Protein AF-A0A2M9P972-F1 (afdb_monomer_lite)

Structure (mmCIF, N/CA/C/O backbone):
data_AF-A0A2M9P972-F1
#
_entry.id   AF-A0A2M9P972-F1
#
loop_
_atom_site.group_PDB
_atom_site.id
_atom_site.type_symbol
_atom_site.label_atom_id
_atom_site.label_alt_id
_atom_site.label_comp_id
_atom_site.label_asym_id
_atom_site.label_entity_id
_atom_site.label_seq_id
_atom_site.pdbx_PDB_ins_code
_atom_site.Cartn_x
_atom_site.Cartn_y
_atom_site.Cartn_z
_atom_site.occupancy
_atom_site.B_iso_or_equiv
_atom_site.auth_seq_id
_atom_site.auth_comp_id
_atom_site.auth_asym_id
_atom_site.auth_atom_id
_atom_site.pdbx_PDB_model_num
ATOM 1 N N . MET A 1 1 ? -13.988 17.524 11.524 1.00 68.38 1 MET A N 1
ATOM 2 C CA . MET A 1 1 ? -14.849 16.321 11.531 1.00 68.38 1 MET A CA 1
ATOM 3 C C . MET A 1 1 ? -15.858 16.486 12.655 1.00 68.38 1 MET A C 1
ATOM 5 O O . MET A 1 1 ? -15.428 16.604 13.796 1.00 68.38 1 MET A O 1
ATOM 9 N N . GLU A 1 2 ? -17.154 16.550 12.343 1.00 83.62 2 GLU A N 1
ATOM 10 C CA . GLU A 1 2 ? -18.229 16.842 13.314 1.00 83.62 2 GLU A CA 1
ATOM 11 C C . GLU A 1 2 ? -18.239 15.893 14.522 1.00 83.62 2 GLU A C 1
ATOM 13 O O . GLU A 1 2 ? -18.356 16.351 15.655 1.00 83.62 2 GLU A O 1
ATOM 18 N N . ALA A 1 3 ? -17.962 14.600 14.313 1.00 83.81 3 ALA A N 1
ATOM 19 C CA . ALA A 1 3 ? -17.876 13.617 15.396 1.00 83.81 3 ALA A CA 1
ATOM 20 C C . ALA A 1 3 ? -16.880 14.015 16.505 1.00 83.81 3 ALA A C 1
ATOM 22 O O . ALA A 1 3 ? -17.178 13.866 17.687 1.00 83.81 3 ALA A O 1
ATOM 23 N N . ARG A 1 4 ? -15.725 14.604 16.153 1.00 82.00 4 ARG A N 1
ATOM 24 C CA . ARG A 1 4 ? -14.753 15.105 17.147 1.00 82.00 4 ARG A CA 1
ATOM 25 C C . ARG A 1 4 ? -15.303 16.276 17.961 1.00 82.00 4 ARG A C 1
ATOM 27 O O . ARG A 1 4 ? -14.973 16.397 19.135 1.00 82.00 4 ARG A O 1
ATOM 34 N N . ARG A 1 5 ? -16.141 17.122 17.352 1.00 86.94 5 ARG A N 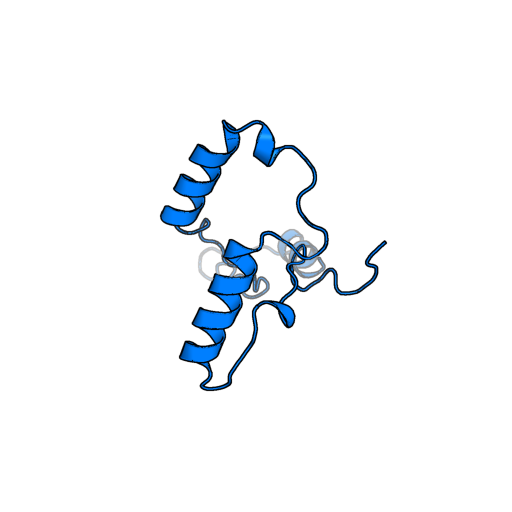1
ATOM 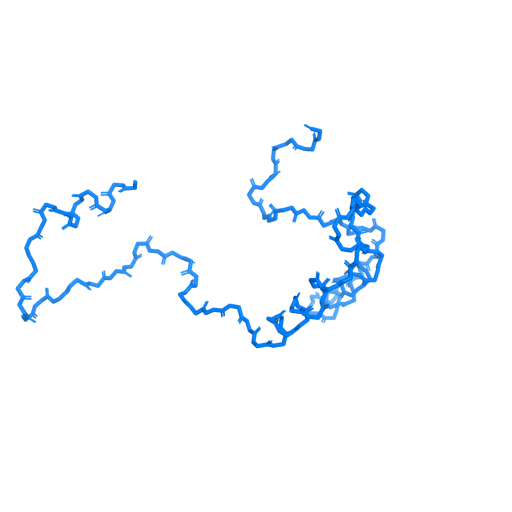35 C CA . ARG A 1 5 ? -16.786 18.260 18.020 1.00 86.94 5 ARG A CA 1
ATOM 36 C C . ARG A 1 5 ? -17.806 17.785 19.057 1.00 86.94 5 ARG A C 1
ATOM 38 O O . ARG A 1 5 ? -17.844 18.332 20.151 1.00 86.94 5 ARG A O 1
ATOM 45 N N . TRP A 1 6 ? -18.582 16.747 18.741 1.00 87.88 6 TRP A N 1
ATOM 46 C CA . TRP A 1 6 ? -19.541 16.149 19.678 1.00 87.88 6 TRP A CA 1
ATOM 47 C C . TRP A 1 6 ? -18.849 15.419 20.829 1.00 87.88 6 TRP A C 1
ATOM 49 O O . TRP A 1 6 ? -19.255 15.585 21.973 1.00 87.88 6 TRP A O 1
ATOM 59 N N . VAL A 1 7 ? -17.769 14.679 20.546 1.00 88.56 7 VAL A N 1
ATOM 60 C CA . VAL A 1 7 ? -16.949 14.031 21.586 1.00 88.56 7 VAL A CA 1
ATOM 61 C C . VAL A 1 7 ? -16.363 15.064 22.550 1.00 88.56 7 VAL A C 1
ATOM 63 O O . VAL A 1 7 ? -16.418 14.855 23.755 1.00 88.56 7 VAL A O 1
ATOM 66 N N . ALA A 1 8 ? -15.855 16.193 22.045 1.00 88.19 8 ALA A N 1
ATOM 67 C CA . ALA A 1 8 ? -15.283 17.251 22.883 1.00 88.19 8 ALA A CA 1
ATOM 68 C C . ALA A 1 8 ? -16.310 17.945 23.800 1.00 88.19 8 ALA A C 1
ATOM 70 O O . ALA A 1 8 ? -15.926 18.516 24.816 1.00 88.19 8 ALA A O 1
ATOM 71 N N . ALA A 1 9 ? -17.598 17.907 23.446 1.00 88.75 9 ALA A N 1
ATOM 72 C CA . ALA A 1 9 ? -18.685 18.503 24.221 1.00 88.75 9 ALA A CA 1
ATOM 73 C C . ALA A 1 9 ? -19.407 17.499 25.144 1.00 88.75 9 ALA A C 1
ATOM 75 O O . ALA A 1 9 ? -20.345 17.885 25.841 1.00 88.75 9 ALA A O 1
ATOM 76 N N . ALA A 1 10 ? -19.008 16.222 25.141 1.00 88.00 10 ALA A N 1
ATOM 77 C CA . ALA A 1 10 ? -19.677 15.149 25.870 1.00 88.00 10 ALA A CA 1
ATOM 78 C C . ALA A 1 10 ? -18.840 14.638 27.054 1.00 88.00 10 ALA A C 1
ATOM 80 O O . ALA A 1 10 ? -17.621 14.505 26.963 1.00 88.00 10 ALA A O 1
ATOM 81 N N . THR A 1 11 ? -19.515 14.273 28.147 1.00 90.06 11 THR A N 1
ATOM 82 C CA . THR A 1 11 ? -18.909 13.569 29.288 1.00 90.06 11 THR A CA 1
ATOM 83 C C . THR A 1 11 ? -19.273 12.088 29.224 1.00 90.06 11 THR A C 1
ATOM 85 O O . THR A 1 11 ? -20.454 11.739 29.138 1.00 90.06 11 THR A O 1
ATOM 88 N N . PHE A 1 12 ? -18.271 11.212 29.293 1.00 89.81 12 PHE A N 1
ATOM 89 C CA . PHE A 1 12 ? -18.455 9.759 29.265 1.00 89.81 12 PHE A CA 1
ATOM 90 C C . PHE A 1 12 ? -18.270 9.195 30.676 1.00 89.81 12 PHE A C 1
ATOM 92 O O . PHE A 1 12 ? -17.150 9.234 31.192 1.00 89.81 12 PHE A O 1
ATOM 99 N N . PRO A 1 13 ? -19.341 8.723 31.335 1.00 92.56 13 PRO A N 1
ATOM 100 C CA . PRO A 1 13 ? -19.210 8.123 32.652 1.00 92.56 13 PRO A CA 1
ATOM 101 C C . PRO A 1 13 ? -18.506 6.751 32.548 1.00 92.56 13 PRO A C 1
ATOM 103 O O . PRO A 1 13 ? -18.523 6.137 31.477 1.00 92.56 13 PRO A O 1
ATOM 106 N N . PRO A 1 14 ? -17.863 6.258 33.624 1.00 88.12 14 PRO A N 1
ATOM 107 C CA . PRO A 1 14 ? -17.008 5.065 33.569 1.00 88.12 14 PRO A CA 1
ATOM 108 C C . PRO A 1 14 ? -17.736 3.782 33.146 1.00 88.12 14 PRO A C 1
ATOM 110 O O . PRO A 1 14 ? -17.138 2.898 32.541 1.00 88.12 14 PRO A O 1
ATOM 113 N N . ASP A 1 15 ? -19.030 3.691 33.448 1.00 94.56 15 ASP A N 1
ATOM 114 C CA . ASP A 1 15 ? -19.929 2.591 33.091 1.00 94.56 15 ASP A CA 1
ATOM 115 C C . ASP A 1 15 ? -20.429 2.664 31.637 1.00 94.56 15 ASP A C 1
ATOM 117 O O . ASP A 1 15 ? -21.008 1.703 31.130 1.00 94.56 15 ASP A O 1
ATOM 121 N N . ARG A 1 16 ? -20.176 3.777 30.936 1.00 91.56 16 ARG A N 1
ATOM 122 C CA . ARG A 1 16 ? -20.531 3.973 29.525 1.00 91.56 16 ARG A CA 1
ATOM 123 C C . ARG A 1 16 ? -19.394 4.671 28.763 1.00 91.56 16 ARG A C 1
ATOM 125 O O . ARG A 1 16 ? -19.516 5.855 28.419 1.00 91.56 16 ARG A O 1
ATOM 132 N N . PRO A 1 17 ? -18.295 3.947 28.484 1.00 89.44 17 PRO A N 1
ATOM 133 C CA . PRO A 1 17 ? -17.171 4.487 27.730 1.00 89.44 17 PRO A CA 1
ATOM 134 C C . PRO A 1 17 ? -17.554 4.784 26.274 1.00 89.44 17 PRO A C 1
ATOM 136 O O . PRO A 1 17 ? -18.468 4.183 25.705 1.00 89.44 17 PRO A O 1
ATOM 139 N N . LEU A 1 18 ? -16.826 5.712 25.651 1.00 89.88 18 LEU A N 1
ATOM 140 C CA . LEU A 1 18 ? -16.989 6.038 24.235 1.00 89.88 18 LEU A CA 1
ATOM 141 C C . LEU A 1 18 ? -16.562 4.856 23.353 1.00 89.88 18 LEU A C 1
ATOM 143 O O . LEU A 1 18 ? -15.401 4.452 23.366 1.00 89.88 18 LEU A O 1
ATOM 147 N N . LEU A 1 19 ? -17.476 4.381 22.508 1.00 88.31 19 LEU A N 1
ATOM 148 C CA . LEU A 1 19 ? -17.168 3.468 21.409 1.00 88.31 19 LEU A CA 1
ATOM 149 C C . LEU A 1 19 ? -16.996 4.275 20.121 1.00 88.31 19 LEU A C 1
ATOM 151 O O . LEU A 1 19 ? -17.954 4.835 19.586 1.00 88.31 19 LEU A O 1
ATOM 155 N N . ASN A 1 20 ? -15.765 4.361 19.620 1.00 85.19 20 ASN A N 1
ATOM 156 C CA . ASN A 1 20 ? -15.483 5.097 18.394 1.00 85.19 20 ASN A CA 1
ATOM 157 C C . ASN A 1 20 ? -15.749 4.228 17.155 1.00 85.19 20 ASN A C 1
ATOM 159 O O . ASN A 1 20 ? -14.879 3.487 16.713 1.00 85.19 20 ASN A O 1
ATOM 163 N N . LEU A 1 21 ? -16.942 4.373 16.576 1.00 86.62 21 LEU A N 1
ATOM 164 C CA . LEU A 1 21 ? -17.340 3.746 15.305 1.00 86.62 21 LEU A CA 1
ATOM 165 C C . LEU A 1 21 ? -17.298 4.727 14.120 1.00 86.62 21 LEU A C 1
ATOM 167 O O . LEU A 1 21 ? -17.814 4.444 13.044 1.00 86.62 21 LEU A O 1
ATOM 171 N N . SER A 1 22 ? -16.725 5.917 14.325 1.00 84.69 22 SER A N 1
ATOM 172 C CA . SER A 1 22 ? -16.714 6.992 13.323 1.00 84.69 22 SER A CA 1
ATOM 173 C C . SER A 1 22 ? -15.553 6.898 12.330 1.00 84.69 22 SER A C 1
ATOM 175 O O . SER A 1 22 ? -15.547 7.601 11.319 1.00 84.69 22 SER A O 1
ATOM 177 N N . GLN A 1 23 ? -14.555 6.060 12.618 1.00 78.94 23 GLN A N 1
ATOM 178 C CA . GLN A 1 23 ? -13.359 5.901 11.799 1.00 78.94 23 GLN A CA 1
ATOM 179 C C . GLN A 1 23 ? -13.408 4.584 11.028 1.00 78.94 23 GLN A C 1
ATOM 181 O O . GLN A 1 23 ? -13.555 3.520 11.614 1.00 78.94 23 GLN A O 1
ATOM 186 N N . ALA A 1 24 ? -13.230 4.677 9.711 1.00 82.12 24 ALA A N 1
ATOM 187 C CA . ALA A 1 24 ? -13.053 3.526 8.823 1.00 82.12 24 ALA A CA 1
ATOM 188 C C . ALA A 1 24 ? -11.576 3.296 8.442 1.00 82.12 24 ALA A C 1
ATOM 190 O O . ALA A 1 24 ? -11.276 2.450 7.604 1.00 82.12 24 ALA A O 1
ATOM 191 N N . ALA A 1 25 ? -10.654 4.081 9.013 1.00 82.38 25 ALA A N 1
ATOM 192 C CA . ALA A 1 25 ? -9.224 3.910 8.795 1.00 82.38 25 ALA A CA 1
ATOM 193 C C . ALA A 1 25 ? -8.680 2.831 9.748 1.00 82.38 25 ALA A C 1
ATOM 195 O O . ALA A 1 25 ? -9.017 2.871 10.935 1.00 82.38 25 ALA A O 1
ATOM 196 N N . PRO A 1 26 ? -7.839 1.900 9.266 1.00 82.56 26 PRO A N 1
ATOM 197 C CA . PRO A 1 26 ? -7.126 0.969 10.133 1.00 82.56 26 PRO A CA 1
ATOM 198 C C . PRO A 1 26 ? -6.301 1.708 11.193 1.00 82.56 26 PRO A C 1
ATOM 200 O O . PRO A 1 26 ? -5.700 2.743 10.904 1.00 82.56 26 PRO A O 1
ATOM 203 N N . MET A 1 27 ? -6.282 1.167 12.411 1.00 83.94 27 MET A N 1
ATOM 204 C CA . MET A 1 27 ? -5.517 1.721 13.536 1.00 83.94 27 MET A CA 1
ATOM 205 C C . MET A 1 27 ? -4.124 1.098 13.665 1.00 83.94 27 MET A C 1
ATOM 207 O O . MET A 1 27 ? -3.229 1.715 14.240 1.00 83.94 27 MET A O 1
ATOM 211 N N . ASP A 1 28 ? -3.948 -0.111 13.133 1.00 89.69 28 ASP A N 1
ATOM 212 C CA . ASP A 1 28 ? -2.679 -0.824 13.167 1.00 89.69 28 ASP A CA 1
ATOM 213 C C . ASP A 1 28 ? -1.656 -0.192 12.213 1.00 89.69 28 ASP A C 1
ATOM 215 O O . ASP A 1 28 ? -2.026 0.364 11.170 1.00 89.69 28 ASP A O 1
ATOM 219 N N . PRO A 1 29 ? -0.353 -0.276 12.538 1.00 90.31 29 PRO A N 1
ATOM 220 C CA . PRO A 1 29 ? 0.689 0.161 11.624 1.00 90.31 29 PRO A CA 1
ATOM 221 C C . PRO A 1 29 ? 0.677 -0.671 10.331 1.00 90.31 29 PRO A C 1
ATOM 223 O O . PRO A 1 29 ? 0.156 -1.792 10.307 1.00 90.31 29 PRO A O 1
ATOM 226 N N . PRO A 1 30 ? 1.314 -0.172 9.255 1.00 91.62 30 PRO A N 1
ATOM 227 C CA . PRO A 1 30 ? 1.555 -0.983 8.071 1.00 91.62 30 PRO A CA 1
ATOM 228 C C . PRO A 1 30 ? 2.268 -2.303 8.430 1.00 91.62 30 PRO A C 1
ATOM 230 O O . PRO A 1 30 ? 3.076 -2.316 9.365 1.00 91.62 30 PRO A O 1
ATOM 233 N N . PRO A 1 31 ? 2.020 -3.401 7.690 1.00 95.19 31 PRO A N 1
ATOM 234 C CA . PRO A 1 31 ? 2.641 -4.697 7.957 1.00 95.19 31 PRO A CA 1
ATOM 235 C C . PRO A 1 31 ? 4.172 -4.631 8.017 1.00 95.19 31 PRO A C 1
ATOM 237 O O . PRO A 1 31 ? 4.796 -3.888 7.260 1.00 95.19 31 PRO A O 1
ATOM 240 N N . GLU A 1 32 ? 4.784 -5.459 8.870 1.00 97.31 32 GLU A N 1
ATOM 241 C CA . GLU A 1 32 ? 6.243 -5.488 9.068 1.00 97.31 32 GLU A CA 1
ATOM 242 C C . GLU A 1 32 ? 7.059 -5.587 7.769 1.00 97.31 32 GLU A C 1
ATOM 244 O O . GLU A 1 32 ? 7.966 -4.772 7.602 1.00 97.31 32 GLU A O 1
ATOM 249 N N . PRO A 1 33 ? 6.724 -6.467 6.802 1.00 96.94 33 PRO A N 1
ATOM 250 C CA . PRO A 1 33 ? 7.501 -6.568 5.566 1.00 96.94 33 PRO A CA 1
ATOM 251 C C . PRO A 1 33 ? 7.526 -5.266 4.756 1.00 96.94 33 PRO A C 1
ATOM 253 O O . PRO A 1 33 ? 8.535 -4.941 4.138 1.00 96.94 33 PRO A O 1
ATOM 256 N N . LEU A 1 34 ? 6.434 -4.492 4.786 1.00 94.81 34 LEU A N 1
ATOM 257 C CA . LEU A 1 34 ? 6.378 -3.196 4.113 1.00 94.81 34 LEU A CA 1
ATOM 258 C C . LEU A 1 34 ? 7.267 -2.173 4.828 1.00 94.81 34 LEU A C 1
ATOM 260 O O . LEU A 1 34 ? 8.005 -1.441 4.176 1.00 94.81 34 LEU A O 1
ATOM 264 N N . ARG A 1 35 ? 7.236 -2.144 6.164 1.00 95.81 35 ARG A N 1
ATOM 265 C CA . ARG A 1 35 ? 8.093 -1.247 6.955 1.00 95.81 35 ARG A CA 1
ATOM 266 C C . ARG A 1 35 ? 9.581 -1.551 6.751 1.00 95.81 35 ARG A C 1
ATOM 268 O O . ARG A 1 35 ? 10.368 -0.614 6.621 1.00 95.81 35 ARG A O 1
ATOM 275 N N . ALA A 1 36 ? 9.950 -2.830 6.669 1.00 96.75 36 ALA A N 1
ATOM 276 C CA . ALA A 1 36 ? 11.316 -3.261 6.378 1.00 96.75 36 ALA A CA 1
ATOM 277 C C . ALA A 1 36 ? 11.769 -2.794 4.984 1.00 96.75 36 ALA A C 1
ATOM 279 O O . ALA A 1 36 ? 12.762 -2.077 4.881 1.00 96.75 36 ALA A O 1
ATOM 280 N N . ALA A 1 37 ? 10.982 -3.078 3.938 1.00 94.12 37 ALA A N 1
ATOM 281 C CA . ALA A 1 37 ? 11.294 -2.653 2.570 1.00 94.12 37 ALA A CA 1
ATOM 282 C C . ALA A 1 37 ? 11.417 -1.123 2.439 1.00 94.12 37 ALA A C 1
ATOM 284 O O . ALA A 1 37 ? 12.345 -0.619 1.810 1.00 94.12 37 ALA A O 1
ATOM 285 N N . MET A 1 38 ? 10.523 -0.363 3.086 1.00 94.44 38 MET A N 1
ATOM 286 C CA . MET A 1 38 ? 10.623 1.100 3.132 1.00 94.44 38 MET A CA 1
ATOM 287 C C . MET A 1 38 ? 11.926 1.561 3.794 1.00 94.44 38 MET A C 1
ATOM 289 O O . MET A 1 38 ? 12.559 2.491 3.304 1.00 94.44 38 MET A O 1
ATOM 293 N N . THR A 1 39 ? 12.330 0.920 4.893 1.00 96.31 39 THR A N 1
ATOM 294 C CA . THR A 1 39 ? 13.562 1.268 5.616 1.00 96.31 39 THR A CA 1
ATOM 295 C C . THR A 1 39 ? 14.798 1.035 4.752 1.00 96.31 39 THR A C 1
ATOM 297 O O . THR A 1 39 ? 15.676 1.893 4.706 1.00 96.31 39 THR A O 1
ATOM 300 N N . GLU A 1 40 ? 14.846 -0.082 4.028 1.00 94.75 40 GLU A N 1
ATOM 301 C CA . GLU A 1 40 ? 15.932 -0.391 3.093 1.00 94.75 40 GLU A CA 1
ATOM 302 C C . GLU A 1 40 ? 16.005 0.637 1.954 1.00 94.75 40 GLU A C 1
ATOM 304 O O . GLU A 1 40 ? 17.079 1.158 1.652 1.00 94.75 40 GLU A O 1
ATOM 309 N N . MET A 1 41 ? 14.857 1.000 1.375 1.00 93.06 41 MET A N 1
ATOM 310 C CA . MET A 1 41 ? 14.773 1.957 0.265 1.00 93.06 41 MET A CA 1
ATOM 311 C C . MET A 1 41 ? 15.185 3.384 0.643 1.00 93.06 41 MET A C 1
ATOM 313 O O . MET A 1 41 ? 15.668 4.124 -0.209 1.00 93.06 41 MET A O 1
ATOM 317 N N . LEU A 1 42 ? 15.028 3.797 1.906 1.00 94.88 42 LEU A N 1
ATOM 318 C CA . LEU A 1 42 ? 15.381 5.158 2.335 1.00 94.88 42 LEU A CA 1
ATOM 319 C C . LEU A 1 42 ? 16.859 5.499 2.097 1.00 94.88 42 LEU A C 1
ATOM 321 O O . LEU A 1 42 ? 17.179 6.666 1.854 1.00 94.88 42 LEU A O 1
ATOM 325 N N . ALA A 1 43 ? 17.744 4.501 2.164 1.00 94.31 43 ALA A N 1
ATOM 326 C CA . ALA A 1 43 ? 19.177 4.676 1.951 1.00 94.31 43 ALA A CA 1
ATOM 327 C C . ALA A 1 43 ? 19.567 4.808 0.468 1.00 94.31 43 ALA A C 1
ATOM 329 O O . ALA A 1 43 ? 20.673 5.261 0.179 1.00 94.31 43 ALA A O 1
ATOM 330 N N . ASP A 1 44 ? 18.688 4.428 -0.464 1.00 93.81 44 ASP A N 1
ATOM 331 C CA . ASP A 1 44 ? 18.952 4.477 -1.900 1.00 93.81 44 ASP A CA 1
ATOM 332 C C . ASP A 1 44 ? 18.639 5.876 -2.471 1.00 93.81 44 ASP A C 1
ATOM 334 O O . ASP A 1 44 ? 17.474 6.290 -2.485 1.00 93.81 44 ASP A O 1
ATOM 338 N N . PRO A 1 45 ? 19.637 6.615 -3.002 1.00 93.50 45 PRO A N 1
ATOM 339 C CA . PRO A 1 45 ? 19.420 7.909 -3.648 1.00 93.50 45 PRO A CA 1
ATOM 340 C C . PRO A 1 45 ? 18.377 7.881 -4.773 1.00 93.50 45 PRO A C 1
ATOM 342 O O . PRO A 1 45 ? 17.678 8.875 -4.977 1.00 93.50 45 PRO A O 1
ATOM 345 N N . ALA A 1 46 ? 18.243 6.761 -5.494 1.00 90.06 46 ALA A N 1
ATOM 346 C CA . ALA A 1 46 ? 17.287 6.631 -6.592 1.00 90.06 46 ALA A CA 1
ATOM 347 C C . ALA A 1 46 ? 15.828 6.730 -6.116 1.00 90.06 46 ALA A C 1
ATOM 349 O O . ALA A 1 46 ? 14.970 7.189 -6.871 1.00 90.06 46 ALA A O 1
ATOM 350 N N . CYS A 1 47 ? 15.550 6.383 -4.855 1.00 90.62 47 CYS A N 1
ATOM 351 C CA .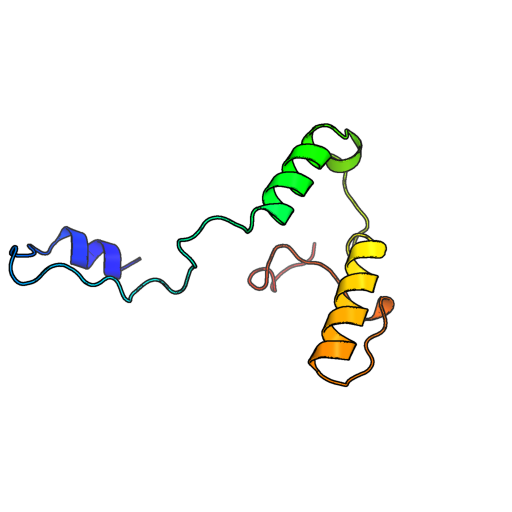 CYS A 1 47 ? 14.215 6.482 -4.263 1.00 90.62 47 CYS A CA 1
ATOM 352 C C . CYS A 1 47 ? 13.754 7.931 -4.022 1.00 90.62 47 CYS A C 1
ATOM 354 O O . CYS A 1 47 ? 12.577 8.156 -3.744 1.00 90.62 47 CYS A O 1
ATOM 356 N N . HIS A 1 48 ? 14.651 8.915 -4.151 1.00 91.62 48 HIS A N 1
ATOM 357 C CA . HIS A 1 48 ? 14.366 10.339 -3.918 1.00 91.62 48 HIS A CA 1
ATOM 358 C C . HIS A 1 48 ? 14.165 11.142 -5.210 1.00 91.62 48 HIS A C 1
ATOM 360 O O . HIS A 1 48 ? 14.047 12.367 -5.171 1.00 91.62 48 HIS A O 1
ATOM 366 N N . ILE A 1 49 ? 14.131 10.468 -6.361 1.00 92.88 49 ILE A N 1
ATOM 367 C CA . ILE A 1 49 ? 13.942 11.077 -7.680 1.00 92.88 49 ILE A CA 1
ATOM 368 C C . ILE A 1 49 ? 12.602 10.622 -8.269 1.00 92.88 49 ILE A C 1
ATOM 370 O O . ILE A 1 49 ? 12.069 9.571 -7.917 1.00 92.88 49 ILE A O 1
ATOM 374 N N . TYR A 1 50 ? 12.036 11.426 -9.173 1.00 92.88 50 TYR A N 1
ATOM 375 C CA . TYR A 1 50 ? 10.814 11.060 -9.882 1.00 92.88 50 TYR A CA 1
ATOM 376 C C . TYR A 1 50 ? 10.960 9.716 -10.599 1.00 92.88 50 TYR A C 1
ATOM 378 O O . TYR A 1 50 ? 11.844 9.528 -11.436 1.00 92.88 50 TYR A O 1
ATOM 386 N N . GLY A 1 51 ? 10.044 8.802 -10.285 1.00 89.25 51 GLY A N 1
ATOM 387 C CA . GLY A 1 51 ? 9.888 7.543 -10.996 1.00 89.25 51 GLY A CA 1
ATOM 388 C C . GLY A 1 51 ? 9.122 7.694 -12.317 1.00 89.25 51 GLY A C 1
ATOM 389 O O . GLY A 1 51 ? 8.728 8.796 -12.711 1.00 89.25 51 GLY A O 1
ATOM 390 N N . PRO A 1 52 ? 8.865 6.573 -13.010 1.00 93.50 52 PRO A N 1
ATOM 391 C CA . PRO A 1 52 ? 8.077 6.566 -14.236 1.00 93.50 52 PRO A CA 1
ATOM 392 C C . PRO A 1 52 ? 6.654 7.087 -14.004 1.00 93.50 52 PRO A C 1
ATOM 394 O O . PRO A 1 52 ? 6.040 6.799 -12.979 1.00 93.50 52 PRO A O 1
ATOM 397 N N . VAL A 1 53 ? 6.098 7.778 -15.004 1.00 92.75 53 VAL A N 1
ATOM 398 C CA . VAL A 1 53 ? 4.798 8.477 -14.920 1.00 92.75 53 VAL A CA 1
ATOM 399 C C . VAL A 1 53 ? 3.650 7.581 -14.440 1.00 92.75 53 VAL A C 1
ATOM 401 O O . VAL A 1 53 ? 2.813 8.020 -13.661 1.00 92.75 53 VAL A O 1
ATOM 404 N N . LEU A 1 54 ? 3.603 6.326 -14.894 1.00 95.12 54 LEU A N 1
ATOM 405 C CA . LEU A 1 54 ? 2.542 5.375 -14.532 1.00 95.12 54 LEU A CA 1
ATOM 406 C C . LEU A 1 54 ? 2.903 4.480 -13.333 1.00 95.12 54 LEU A C 1
ATOM 408 O O . LEU A 1 54 ? 2.123 3.597 -12.975 1.00 95.12 54 LEU A O 1
ATOM 412 N N . GLY A 1 55 ? 4.073 4.678 -12.725 1.00 94.00 55 GLY A N 1
ATOM 413 C CA . GLY A 1 55 ? 4.622 3.837 -11.664 1.00 94.00 55 GLY A CA 1
ATOM 414 C C . GLY A 1 55 ? 5.702 2.861 -12.138 1.00 94.00 55 GLY A C 1
ATOM 415 O O . GLY A 1 55 ? 5.917 2.658 -13.336 1.00 94.00 55 GLY A O 1
ATOM 416 N N . LEU A 1 56 ? 6.393 2.258 -11.167 1.00 94.38 56 LEU A N 1
ATOM 417 C CA . LEU A 1 56 ? 7.492 1.315 -11.393 1.00 94.38 56 LEU A CA 1
ATOM 418 C C . LEU A 1 56 ? 7.017 0.080 -12.191 1.00 94.38 56 LEU A C 1
ATOM 420 O O . LEU A 1 56 ? 5.975 -0.481 -11.839 1.00 94.38 56 LEU A O 1
ATOM 424 N N . PRO A 1 57 ? 7.752 -0.372 -13.230 1.00 96.44 57 PRO A N 1
ATOM 425 C CA . PRO A 1 57 ? 7.346 -1.509 -14.060 1.00 96.44 57 PRO A CA 1
ATOM 426 C C . PRO A 1 57 ? 7.084 -2.787 -13.261 1.00 96.44 57 PRO A C 1
ATOM 428 O O . PRO A 1 57 ? 6.041 -3.412 -13.449 1.00 96.44 57 PRO A O 1
ATOM 431 N N . ASP A 1 58 ? 7.972 -3.116 -12.322 1.00 96.06 58 ASP A N 1
ATOM 432 C CA . ASP A 1 58 ? 7.870 -4.338 -11.516 1.00 96.06 58 ASP A CA 1
ATOM 433 C C . ASP A 1 58 ? 6.640 -4.309 -10.603 1.00 96.06 58 ASP A C 1
ATOM 435 O O . ASP A 1 58 ? 5.903 -5.288 -10.508 1.00 96.06 58 ASP A O 1
ATOM 439 N N . LEU A 1 59 ? 6.336 -3.148 -10.012 1.00 95.75 59 LEU A N 1
ATOM 440 C CA . LEU A 1 59 ? 5.130 -2.968 -9.202 1.00 95.75 59 LEU A CA 1
ATOM 441 C C . LEU A 1 59 ? 3.857 -3.121 -10.046 1.00 95.75 59 LEU A C 1
ATOM 443 O O . LEU A 1 59 ? 2.887 -3.738 -9.608 1.00 95.75 59 LEU A O 1
ATOM 447 N N . ARG A 1 60 ? 3.847 -2.574 -11.266 1.00 98.06 60 ARG A N 1
ATOM 448 C CA . ARG A 1 60 ? 2.705 -2.699 -12.185 1.00 98.06 60 ARG A CA 1
ATOM 449 C C . ARG A 1 60 ? 2.483 -4.152 -12.609 1.00 98.06 60 ARG A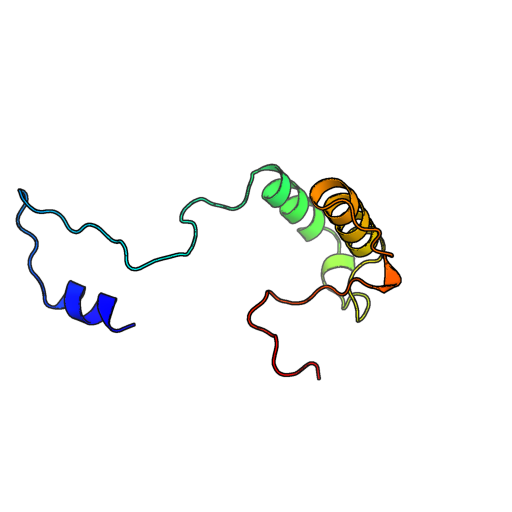 C 1
ATOM 451 O O . ARG A 1 60 ? 1.334 -4.582 -12.681 1.00 98.06 60 ARG A O 1
ATOM 458 N N . ALA A 1 61 ? 3.560 -4.898 -12.860 1.00 98.31 61 ALA A N 1
ATOM 459 C CA . ALA A 1 61 ? 3.494 -6.317 -13.193 1.00 98.31 61 ALA A CA 1
ATOM 460 C C . ALA A 1 61 ? 2.952 -7.159 -12.028 1.00 98.31 61 ALA A C 1
ATOM 462 O O . ALA A 1 61 ? 2.027 -7.943 -12.228 1.00 98.31 61 ALA A O 1
ATOM 463 N N . GLU A 1 62 ? 3.449 -6.927 -10.811 1.00 98.12 62 GLU A N 1
ATOM 464 C CA . GLU A 1 62 ? 3.000 -7.634 -9.606 1.00 98.12 62 GLU A CA 1
ATOM 465 C C . GLU A 1 62 ? 1.514 -7.376 -9.300 1.00 98.12 62 GLU A C 1
ATOM 467 O O . GLU A 1 62 ? 0.768 -8.297 -8.969 1.00 98.12 62 GLU A O 1
ATOM 472 N N . ILE A 1 63 ? 1.047 -6.128 -9.443 1.00 97.38 63 ILE A N 1
ATOM 473 C CA . ILE A 1 63 ? -0.375 -5.789 -9.266 1.00 97.38 63 ILE A CA 1
ATOM 474 C C . ILE A 1 63 ? -1.237 -6.537 -10.290 1.00 97.38 63 ILE A C 1
ATOM 476 O O . ILE A 1 63 ? -2.254 -7.122 -9.912 1.00 97.38 63 ILE A O 1
ATOM 480 N N . ALA A 1 64 ? -0.835 -6.523 -11.566 1.00 98.25 64 ALA A N 1
ATOM 481 C CA . ALA A 1 64 ? -1.563 -7.189 -12.641 1.00 98.25 64 ALA A CA 1
ATOM 482 C C . ALA A 1 64 ? -1.681 -8.702 -12.396 1.00 98.25 64 ALA A C 1
ATOM 484 O O . ALA A 1 64 ? -2.775 -9.258 -12.524 1.00 98.25 64 ALA A O 1
ATOM 485 N N . ASP A 1 65 ? -0.588 -9.352 -11.992 1.00 98.38 65 ASP A N 1
ATOM 486 C CA . ASP A 1 65 ? -0.558 -10.785 -11.697 1.00 98.38 65 ASP A CA 1
ATOM 487 C C . ASP A 1 65 ? -1.435 -11.136 -10.486 1.00 98.38 65 ASP A C 1
ATOM 489 O O . ASP A 1 65 ? -2.370 -11.933 -10.607 1.00 98.38 65 ASP A O 1
ATOM 493 N N . ARG A 1 66 ? -1.243 -10.462 -9.343 1.00 98.06 66 ARG A N 1
ATOM 494 C CA . ARG A 1 66 ? -2.034 -10.726 -8.128 1.00 98.06 66 ARG A CA 1
ATOM 495 C C . ARG A 1 66 ? -3.526 -10.540 -8.339 1.00 98.06 66 ARG A C 1
ATOM 497 O O . ARG A 1 66 ? -4.322 -11.335 -7.846 1.00 98.06 66 ARG A O 1
ATOM 504 N N . TRP A 1 67 ? -3.922 -9.486 -9.046 1.00 97.69 67 TRP A N 1
ATOM 505 C CA . TRP A 1 67 ? -5.336 -9.236 -9.313 1.00 97.69 67 TRP A CA 1
ATOM 506 C C . TRP A 1 67 ? -5.908 -10.240 -10.305 1.00 97.69 67 TRP A C 1
ATOM 508 O O . TRP A 1 67 ? -7.047 -10.674 -10.131 1.00 97.69 67 TRP A O 1
ATOM 518 N N . SER A 1 68 ? -5.117 -10.658 -11.294 1.00 98.06 68 SER A N 1
ATOM 519 C CA . SER A 1 68 ? -5.539 -11.708 -12.215 1.00 98.06 68 SER A CA 1
ATOM 520 C C . SER A 1 68 ? -5.782 -13.029 -11.484 1.00 98.06 68 SER A C 1
ATOM 522 O O . SER A 1 68 ? -6.799 -13.684 -11.706 1.00 98.06 68 SER A O 1
ATOM 524 N N . GLN A 1 69 ? -4.900 -13.384 -10.548 1.00 98.06 69 GLN A N 1
ATOM 525 C CA . GLN A 1 69 ? -5.041 -14.578 -9.712 1.00 98.06 69 GLN A CA 1
ATOM 526 C C . GLN A 1 69 ? -6.224 -14.477 -8.741 1.00 98.06 69 GLN A C 1
ATOM 528 O O . GLN A 1 69 ? -6.987 -15.430 -8.601 1.00 98.06 69 GLN A O 1
ATOM 533 N N . ALA A 1 70 ? -6.404 -13.327 -8.087 1.00 97.88 70 ALA A N 1
ATOM 534 C CA . ALA A 1 70 ? -7.454 -13.137 -7.088 1.00 97.88 70 ALA A CA 1
ATOM 535 C C . ALA A 1 70 ? -8.866 -13.080 -7.693 1.00 97.88 70 ALA A C 1
ATOM 537 O O . ALA A 1 70 ? -9.816 -13.552 -7.070 1.00 97.88 70 ALA A O 1
ATOM 538 N N . TYR A 1 71 ? -9.011 -12.499 -8.888 1.00 96.62 71 TYR A N 1
ATOM 539 C CA . TYR A 1 71 ? -10.317 -12.219 -9.497 1.00 96.62 71 TYR A CA 1
ATOM 540 C C . TYR A 1 71 ? -10.598 -13.012 -10.785 1.00 96.62 71 TYR A C 1
ATOM 542 O O . TYR A 1 71 ? -11.689 -12.899 -11.339 1.00 96.62 71 TYR A O 1
ATOM 550 N N . GLY A 1 72 ? -9.648 -13.817 -11.272 1.00 94.62 72 GLY A N 1
ATOM 551 C CA . GLY A 1 72 ? -9.827 -14.731 -12.409 1.00 94.62 72 GLY A CA 1
ATOM 552 C C . GLY A 1 72 ? -9.876 -14.075 -13.797 1.00 94.62 72 GLY A C 1
ATOM 553 O O . GLY A 1 72 ? -10.070 -14.770 -14.794 1.00 94.62 72 GLY A O 1
ATOM 554 N N . GLY A 1 73 ? -9.706 -12.753 -13.891 1.00 96.06 73 GLY A N 1
ATOM 555 C CA . GLY A 1 73 ? -9.583 -12.021 -15.157 1.00 96.06 73 GLY A CA 1
ATOM 556 C C . GLY A 1 73 ? -8.123 -11.852 -15.575 1.00 96.06 73 GLY A C 1
ATOM 557 O O . GLY A 1 73 ? -7.243 -11.856 -14.730 1.00 96.06 73 GLY A O 1
ATOM 558 N N . ARG A 1 74 ? -7.835 -11.670 -16.868 1.00 97.06 74 ARG A N 1
ATOM 559 C CA . ARG A 1 74 ? -6.479 -11.308 -17.319 1.00 97.06 74 ARG A CA 1
ATOM 560 C C . ARG A 1 74 ? -6.313 -9.790 -17.297 1.00 97.06 74 ARG A C 1
ATOM 562 O O . ARG A 1 74 ? -7.053 -9.101 -17.992 1.00 97.06 74 ARG A O 1
ATOM 569 N N . ILE A 1 75 ? -5.312 -9.300 -16.572 1.00 98.12 75 ILE A N 1
ATOM 570 C CA . ILE A 1 75 ? -4.882 -7.895 -16.561 1.00 98.12 75 ILE A CA 1
ATOM 571 C C . ILE A 1 75 ? -3.449 -7.841 -17.097 1.00 98.12 75 ILE A C 1
ATOM 573 O O . ILE A 1 75 ? -2.590 -8.580 -16.616 1.00 98.12 75 ILE A O 1
ATOM 577 N N . ALA A 1 76 ? -3.172 -7.006 -18.101 1.00 98.06 76 ALA A N 1
ATOM 578 C CA . ALA A 1 76 ? -1.802 -6.787 -18.555 1.00 98.06 76 ALA A CA 1
ATOM 579 C C . ALA A 1 76 ? -1.126 -5.696 -17.702 1.00 98.06 76 ALA A C 1
ATOM 581 O O . ALA A 1 76 ? -1.794 -4.754 -17.275 1.00 98.06 76 ALA A O 1
ATOM 582 N N . PRO A 1 77 ? 0.208 -5.720 -17.511 1.00 97.88 77 PRO A N 1
ATOM 583 C CA . PRO A 1 77 ? 0.914 -4.636 -16.812 1.00 97.88 77 PRO A CA 1
ATOM 584 C C . PRO A 1 77 ? 0.680 -3.249 -17.442 1.00 97.88 77 PRO A C 1
ATOM 586 O O . PRO A 1 77 ? 0.708 -2.227 -16.755 1.00 97.88 77 PRO A O 1
ATOM 589 N N . ALA A 1 78 ? 0.413 -3.211 -18.754 1.00 97.31 78 ALA A N 1
ATOM 590 C CA . ALA A 1 78 ? 0.064 -1.997 -19.489 1.00 97.31 78 ALA A CA 1
ATOM 591 C C . ALA A 1 78 ? -1.278 -1.381 -19.046 1.00 97.31 78 ALA A C 1
ATOM 593 O O . ALA A 1 78 ? -1.426 -0.164 -19.143 1.00 97.31 78 ALA A O 1
ATOM 594 N N . ASP A 1 79 ? -2.196 -2.185 -18.501 1.00 97.12 79 ASP A N 1
ATOM 595 C CA . ASP A 1 79 ? -3.515 -1.757 -18.016 1.00 97.12 79 ASP A CA 1
ATOM 596 C C . ASP A 1 79 ? -3.463 -1.169 -16.592 1.00 97.12 79 ASP A C 1
ATOM 598 O O . ASP A 1 79 ? -4.461 -0.658 -16.085 1.00 97.12 79 ASP A O 1
ATOM 602 N N . VAL A 1 80 ? -2.305 -1.240 -15.923 1.00 96.88 80 VAL A N 1
ATOM 603 C CA . VAL A 1 80 ? -2.118 -0.792 -14.536 1.00 96.88 80 VAL A CA 1
ATOM 604 C C . VAL A 1 80 ? -1.394 0.551 -14.498 1.00 96.88 80 VAL A C 1
ATOM 606 O O . VAL A 1 80 ? -0.353 0.715 -15.136 1.00 96.88 80 VAL A O 1
ATOM 609 N N . ALA A 1 81 ? -1.894 1.486 -13.689 1.00 96.12 81 ALA A N 1
ATOM 610 C CA . ALA A 1 81 ? -1.211 2.723 -13.313 1.00 96.12 81 ALA A CA 1
ATOM 611 C C . ALA A 1 81 ? -1.254 2.910 -11.788 1.00 96.12 81 ALA A C 1
ATOM 613 O O . ALA A 1 81 ? -2.274 2.630 -11.156 1.00 96.12 81 ALA A O 1
ATOM 614 N N . VAL A 1 82 ? -0.153 3.377 -11.197 1.00 94.19 82 VAL A N 1
ATOM 615 C CA . VAL A 1 82 ? -0.019 3.603 -9.749 1.00 94.19 82 VAL A CA 1
ATOM 616 C C . VAL A 1 82 ? -0.291 5.071 -9.422 1.00 94.19 82 VAL A C 1
ATOM 618 O O . VAL A 1 82 ? 0.291 5.963 -10.034 1.00 94.19 82 VAL A O 1
ATOM 621 N N . THR A 1 83 ? -1.160 5.328 -8.442 1.00 92.69 83 THR A N 1
ATOM 622 C CA . THR A 1 83 ? -1.564 6.679 -8.014 1.00 92.69 83 THR A CA 1
ATOM 623 C C . THR A 1 83 ? -1.317 6.886 -6.516 1.00 92.69 83 THR A C 1
ATOM 625 O O . THR A 1 83 ? -1.250 5.910 -5.761 1.00 92.69 83 THR A O 1
ATOM 628 N N . PRO A 1 84 ? -1.228 8.143 -6.033 1.00 87.69 84 PRO A N 1
ATOM 629 C CA . PRO A 1 84 ? -1.169 8.442 -4.603 1.00 87.69 84 PRO A CA 1
ATOM 630 C C . PRO A 1 84 ? -2.548 8.221 -3.957 1.00 87.69 84 PRO A C 1
ATOM 632 O O . PRO A 1 84 ? -3.318 9.154 -3.722 1.00 87.69 84 PRO A O 1
ATOM 635 N N . GLY A 1 85 ? -2.892 6.954 -3.7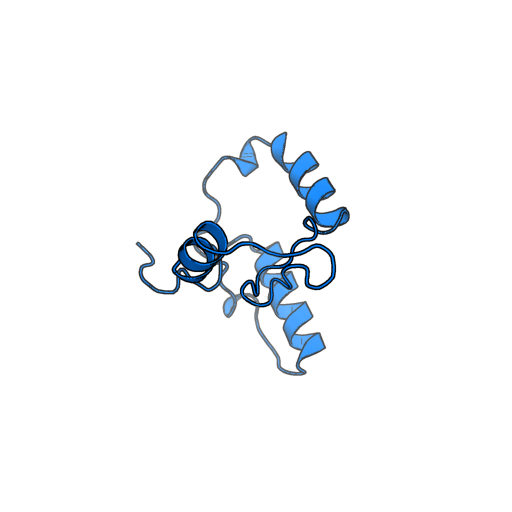25 1.00 83.81 85 GLY A N 1
ATOM 636 C CA . GLY A 1 85 ? -4.162 6.519 -3.145 1.00 83.81 85 GLY A CA 1
ATOM 637 C C . GLY A 1 85 ? -5.364 6.600 -4.097 1.00 83.81 85 GLY A C 1
ATOM 638 O O . GLY A 1 85 ? -5.280 7.100 -5.214 1.00 83.81 85 GLY A O 1
ATOM 639 N N . CYS A 1 86 ? -6.516 6.098 -3.640 1.00 77.19 86 CYS A N 1
ATOM 640 C CA . CYS A 1 86 ? -7.769 6.082 -4.413 1.00 77.19 86 CYS A CA 1
ATOM 641 C C . CYS A 1 86 ? -8.463 7.464 -4.465 1.00 77.19 86 CYS A C 1
ATOM 643 O O . CYS A 1 86 ? -9.203 7.769 -5.399 1.00 77.19 86 CYS A O 1
ATOM 645 N N . GLY A 1 87 ? -8.199 8.329 -3.478 1.00 67.25 87 GLY A N 1
ATOM 646 C CA . GLY A 1 87 ? -8.816 9.658 -3.372 1.00 67.25 87 GLY A CA 1
ATOM 647 C C . GLY A 1 87 ? -8.278 10.700 -4.358 1.00 67.25 87 GLY A C 1
ATOM 648 O O . GLY A 1 87 ? -8.926 11.716 -4.580 1.00 67.25 87 GLY A O 1
ATOM 649 N N . SER A 1 88 ? -7.132 10.454 -4.994 1.00 58.03 88 SER A N 1
ATOM 650 C CA . SER A 1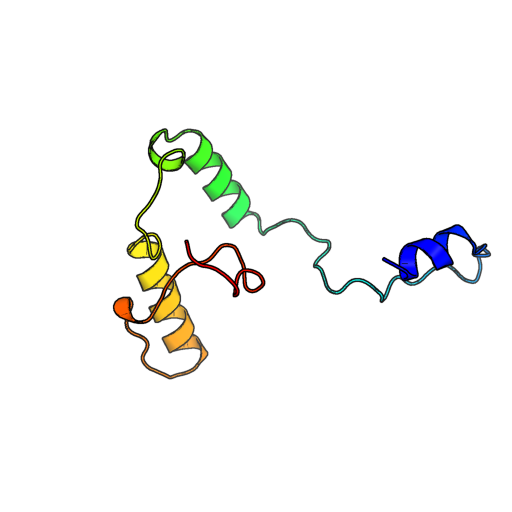 88 ? -6.496 11.375 -5.947 1.00 58.03 88 SER A CA 1
ATOM 651 C C . SER A 1 88 ? -7.126 11.344 -7.348 1.00 58.03 88 SER A C 1
ATOM 653 O O . SER A 1 88 ? -6.554 11.865 -8.300 1.00 58.03 88 SER A O 1
ATOM 655 N N . ARG A 1 89 ? -8.345 10.798 -7.492 1.00 44.22 89 ARG A N 1
ATOM 656 C CA . ARG A 1 89 ? -9.060 10.628 -8.774 1.00 44.22 89 ARG A CA 1
ATOM 657 C C . ARG A 1 89 ? -9.456 11.935 -9.482 1.00 44.22 89 ARG A C 1
ATOM 659 O O . ARG A 1 89 ? -10.161 11.904 -10.485 1.00 44.22 89 ARG A O 1
ATOM 666 N N . SER A 1 90 ? -8.999 13.088 -9.014 1.00 37.88 90 SER A N 1
ATOM 667 C CA . SER A 1 90 ? -9.183 14.362 -9.696 1.00 37.88 90 SER A CA 1
ATOM 668 C C . SER A 1 90 ? -7.843 15.075 -9.822 1.00 37.88 90 SER A C 1
ATOM 670 O O . SER A 1 90 ? -7.368 15.640 -8.840 1.00 37.88 90 SER A O 1
ATOM 672 N N . ARG A 1 91 ? -7.337 15.120 -11.061 1.00 32.12 91 ARG A N 1
ATOM 673 C CA . ARG A 1 91 ? -6.165 15.876 -11.546 1.00 32.12 91 ARG A CA 1
ATOM 674 C C . ARG A 1 91 ? -4.838 15.123 -11.418 1.00 32.12 91 ARG A C 1
ATOM 676 O O . ARG A 1 91 ? -4.063 15.308 -10.491 1.00 32.12 91 ARG A O 1
ATOM 683 N N . CYS A 1 92 ? -4.589 14.281 -12.420 1.00 29.12 92 CYS A N 1
ATOM 684 C CA . CYS A 1 92 ? -3.255 14.210 -13.009 1.00 29.12 92 CYS A CA 1
ATOM 685 C C . CYS A 1 92 ? -2.982 15.550 -13.718 1.00 29.12 92 CYS A C 1
ATOM 687 O O . CYS A 1 92 ? -3.926 16.116 -14.282 1.00 29.12 92 CYS A O 1
ATOM 689 N N . TRP A 1 93 ? -1.714 15.969 -13.703 1.00 32.59 93 TRP A N 1
ATOM 690 C CA . TRP A 1 93 ? -1.154 17.312 -13.943 1.00 32.59 93 TRP A CA 1
ATOM 691 C C . TRP A 1 93 ? -1.142 18.210 -12.707 1.00 32.59 93 TRP A C 1
ATOM 693 O O . TRP A 1 93 ? -2.203 18.767 -12.344 1.00 32.59 93 TRP A O 1
#

Foldseek 3Di:
DVVVVVVVVDDADPVGDDDPPPDPDDPDDDDPVVVVVVVVCVPPPVSVDDDDPQDDLVVLQVVQVVCCVVPVHHDDSVNHGDDPDPVPVPDDD

Secondary structure (DSSP, 8-state):
-HHHHHHHT----TTS-----S--S--SPPPHHHHHHHHHHHT-GGGGS---TT--HHHHHHHHHHHHHHHSS---GGG----SSGGG-S---

pLDDT: mean 88.29, std 14.52, range [29.12, 98.38]

Sequence (93 aa):
MEARRWVAAATFPPDRPLLNLSQAAPMDPPPEPLRAAMTEMLADPACHIYGPVLGLPDLRAEIADRWSQAYGGRIAPADVAVTPGCGSRSRCW

Radius of gyration: 20.34 Å; chains: 1; bounding box: 40×33×53 Å